Protein AF-A0A534ANS0-F1 (afdb_monomer_lite)

Sequence (157 aa):
TSTDIMGVEIGGAVKNALAVGAGLSDGLGFGANTRVALITRGLKEMTRLGVALGAQRDTFMGLAGLGDLVLTCTDDQSRNRRFGLLLAAGRTAQAALAEIGQAVEGYAAAGAIHEVAARAGVEMPLCEMAYRVLYQHLPAKEAVRSLMSRPIKAEAE

pLDDT: mean 91.54, std 12.15, range [32.84, 98.38]

Structure (mmCIF, N/CA/C/O backbone):
data_AF-A0A534ANS0-F1
#
_entry.id   AF-A0A534ANS0-F1
#
loop_
_atom_site.group_PDB
_atom_site.id
_atom_site.type_symbol
_atom_site.label_atom_id
_atom_site.label_alt_id
_atom_site.label_comp_id
_atom_site.label_asym_id
_atom_site.label_entity_id
_atom_site.label_seq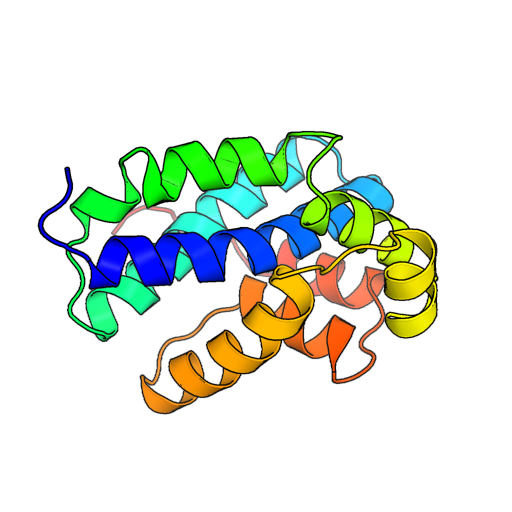_id
_atom_site.pdbx_PDB_ins_code
_atom_site.Cartn_x
_atom_site.Cartn_y
_atom_site.Cartn_z
_atom_site.occupancy
_atom_site.B_iso_or_equiv
_atom_site.auth_seq_id
_atom_site.auth_comp_id
_atom_site.auth_asym_id
_atom_site.auth_atom_id
_atom_site.pdbx_PDB_model_num
ATOM 1 N N . THR A 1 1 ? 3.978 6.525 23.243 1.00 54.25 1 THR A N 1
ATOM 2 C CA . THR A 1 1 ? 3.652 5.083 23.193 1.00 54.25 1 THR A CA 1
ATOM 3 C C . THR A 1 1 ? 2.152 4.962 23.023 1.00 54.25 1 THR A C 1
ATOM 5 O O . THR A 1 1 ? 1.437 5.533 23.833 1.00 54.25 1 THR A O 1
ATOM 8 N N . SER A 1 2 ? 1.681 4.352 21.929 1.00 70.06 2 SER A N 1
ATOM 9 C CA . SER A 1 2 ? 0.241 4.157 21.679 1.00 70.06 2 SER A CA 1
ATOM 10 C C . SER A 1 2 ? -0.270 2.975 22.504 1.00 70.06 2 SER A C 1
ATOM 12 O O . SER A 1 2 ? 0.422 1.963 22.590 1.00 70.06 2 SER A O 1
ATOM 14 N N . THR A 1 3 ? -1.452 3.095 23.107 1.00 88.75 3 THR A N 1
ATOM 15 C CA . THR A 1 3 ? -2.155 1.976 23.764 1.00 88.75 3 THR A CA 1
ATOM 16 C C . THR A 1 3 ? -2.953 1.133 22.767 1.00 88.75 3 THR A C 1
ATOM 18 O O . THR A 1 3 ? -3.293 -0.010 23.058 1.00 88.75 3 THR A O 1
ATOM 21 N N . ASP A 1 4 ? -3.212 1.674 21.576 1.00 94.75 4 ASP A N 1
ATOM 22 C CA . ASP A 1 4 ? -3.875 0.993 20.470 1.00 94.75 4 ASP A CA 1
ATOM 23 C C . ASP A 1 4 ? -2.850 0.234 19.615 1.00 94.75 4 ASP A C 1
ATOM 25 O O . ASP A 1 4 ? -2.395 0.706 18.570 1.00 94.75 4 ASP A O 1
ATOM 29 N N . ILE A 1 5 ? -2.444 -0.940 20.105 1.00 95.62 5 ILE A N 1
ATOM 30 C CA . ILE A 1 5 ? -1.496 -1.827 19.410 1.00 95.62 5 ILE A CA 1
ATOM 31 C C . ILE A 1 5 ? -2.075 -2.301 18.075 1.00 95.62 5 ILE A C 1
ATOM 33 O O . ILE A 1 5 ? -1.367 -2.325 17.071 1.00 95.62 5 ILE A O 1
ATOM 37 N N . MET A 1 6 ? -3.376 -2.591 18.043 1.00 95.50 6 MET A N 1
ATOM 38 C CA . MET A 1 6 ? -4.057 -3.062 16.843 1.00 95.50 6 MET A CA 1
ATOM 39 C C . MET A 1 6 ? -4.011 -2.020 15.720 1.00 95.50 6 MET A C 1
ATOM 41 O O . MET A 1 6 ? -3.663 -2.350 14.586 1.00 95.50 6 MET A O 1
ATOM 45 N N . GLY A 1 7 ? -4.303 -0.751 16.023 1.00 97.06 7 GLY A N 1
ATOM 46 C CA . GLY A 1 7 ? -4.201 0.329 15.043 1.00 97.06 7 GLY A CA 1
ATOM 47 C C . GLY A 1 7 ? -2.784 0.510 14.503 1.00 97.06 7 GLY A C 1
ATOM 48 O O . GLY A 1 7 ? -2.606 0.729 13.305 1.00 97.06 7 GLY A O 1
ATOM 49 N N . VAL A 1 8 ? -1.769 0.349 15.358 1.00 96.88 8 VAL A N 1
ATOM 50 C CA . VAL A 1 8 ? -0.358 0.427 14.951 1.00 96.88 8 VAL A CA 1
ATOM 51 C C . VAL A 1 8 ? 0.020 -0.721 14.008 1.00 96.88 8 VAL A C 1
ATOM 53 O O . VAL A 1 8 ? 0.641 -0.474 12.974 1.00 96.88 8 VAL A O 1
ATOM 56 N N . GLU A 1 9 ? -0.374 -1.959 14.313 1.00 96.00 9 GLU A N 1
ATOM 57 C CA . GLU A 1 9 ? -0.081 -3.128 13.469 1.00 96.00 9 GLU A CA 1
ATOM 58 C C . GLU A 1 9 ? -0.777 -3.043 12.106 1.00 96.00 9 GLU A C 1
ATOM 60 O O . GLU A 1 9 ? -0.151 -3.261 11.064 1.00 96.00 9 GLU A O 1
ATOM 65 N N . ILE A 1 10 ? -2.056 -2.655 12.096 1.00 97.06 10 ILE A N 1
ATOM 66 C CA . ILE A 1 10 ? -2.828 -2.473 10.861 1.00 97.06 10 ILE A CA 1
ATOM 67 C C . ILE A 1 10 ? -2.229 -1.343 10.023 1.00 97.06 10 ILE A C 1
ATOM 69 O O . ILE A 1 10 ? -2.032 -1.515 8.819 1.00 97.06 10 ILE A O 1
ATOM 73 N N . GLY A 1 11 ? -1.895 -0.208 10.647 1.00 97.19 11 GLY A N 1
ATOM 74 C CA . GLY A 1 11 ? -1.247 0.915 9.971 1.00 97.19 11 GLY A CA 1
ATOM 75 C C . GLY A 1 11 ? 0.066 0.501 9.307 1.00 97.19 11 GLY A C 1
ATOM 76 O O . GLY A 1 11 ? 0.257 0.732 8.109 1.00 97.19 11 GLY A O 1
ATOM 77 N N . GLY A 1 12 ? 0.919 -0.211 10.049 1.00 96.44 12 GLY A N 1
ATOM 78 C CA . GLY A 1 12 ? 2.204 -0.719 9.569 1.00 96.44 12 GLY A CA 1
ATOM 79 C C . GLY A 1 12 ? 2.091 -1.727 8.419 1.00 96.44 12 GLY A C 1
ATOM 80 O O . GLY A 1 12 ? 2.891 -1.682 7.482 1.00 96.44 12 GLY A O 1
ATOM 81 N N . ALA A 1 13 ? 1.090 -2.609 8.440 1.00 96.56 13 ALA A N 1
ATOM 82 C CA . ALA A 1 13 ? 0.863 -3.566 7.359 1.00 96.56 13 ALA A CA 1
ATOM 83 C C . ALA A 1 13 ? 0.292 -2.886 6.104 1.00 96.56 13 ALA A C 1
ATOM 85 O O . ALA A 1 13 ? 0.831 -3.033 5.001 1.00 96.56 13 ALA A O 1
ATOM 86 N N . VAL A 1 14 ? -0.779 -2.102 6.267 1.00 98.00 14 VAL A N 1
ATOM 87 C CA . VAL A 1 14 ? -1.514 -1.494 5.150 1.00 98.00 14 VAL A CA 1
ATOM 88 C C . VAL A 1 14 ? -0.668 -0.462 4.413 1.00 98.00 14 VAL A C 1
ATOM 90 O O . VAL A 1 14 ? -0.686 -0.442 3.178 1.00 98.00 14 VAL A O 1
ATOM 93 N N . LYS A 1 15 ? 0.147 0.338 5.119 1.00 97.81 15 LYS A N 1
ATOM 94 C CA . LYS A 1 15 ? 1.012 1.333 4.464 1.00 97.81 15 LYS A CA 1
ATOM 95 C C . LYS A 1 15 ? 1.957 0.706 3.438 1.00 97.81 15 LYS A C 1
ATOM 97 O O . LYS A 1 15 ? 2.224 1.310 2.403 1.00 97.81 15 LYS A O 1
ATOM 102 N N . ASN A 1 16 ? 2.445 -0.509 3.701 1.00 97.94 16 ASN A N 1
ATOM 103 C CA . ASN A 1 16 ? 3.445 -1.151 2.858 1.00 97.94 16 ASN A CA 1
ATOM 104 C C . ASN A 1 16 ? 2.815 -1.613 1.543 1.00 97.94 16 ASN A C 1
ATOM 106 O O . ASN A 1 16 ? 3.407 -1.409 0.486 1.00 97.94 16 ASN A O 1
ATOM 110 N N . ALA A 1 17 ? 1.594 -2.154 1.585 1.00 97.62 17 ALA A N 1
ATOM 111 C CA . ALA A 1 17 ? 0.835 -2.480 0.379 1.00 97.62 17 ALA A CA 1
ATOM 112 C C . ALA A 1 17 ? 0.479 -1.217 -0.430 1.00 97.62 17 ALA A C 1
ATOM 114 O O . ALA A 1 17 ? 0.628 -1.194 -1.653 1.00 97.62 17 ALA A O 1
ATOM 115 N N . LEU A 1 18 ? 0.080 -0.133 0.246 1.00 97.38 18 LEU A N 1
ATOM 116 C CA . LEU A 1 18 ? -0.199 1.151 -0.407 1.00 97.38 18 LEU A CA 1
ATOM 117 C C . LEU A 1 18 ? 1.050 1.756 -1.061 1.00 97.38 18 LEU A C 1
ATOM 119 O O . LEU A 1 18 ? 0.960 2.288 -2.167 1.00 97.38 18 LEU A O 1
ATOM 123 N N . ALA A 1 19 ? 2.222 1.615 -0.440 1.00 97.62 19 ALA A N 1
ATOM 124 C CA . ALA A 1 19 ? 3.486 2.080 -1.000 1.00 97.62 19 ALA A CA 1
ATOM 125 C C . ALA A 1 19 ? 3.879 1.337 -2.288 1.00 97.62 19 ALA A C 1
ATOM 127 O O . ALA A 1 19 ? 4.424 1.961 -3.199 1.00 97.62 19 ALA A O 1
ATOM 128 N N . VAL A 1 20 ? 3.538 0.048 -2.422 1.00 97.12 20 VAL A N 1
ATOM 129 C CA . VAL A 1 20 ? 3.660 -0.665 -3.709 1.00 97.12 20 VAL A CA 1
ATOM 130 C C . VAL A 1 20 ? 2.773 -0.003 -4.766 1.00 97.12 20 VAL A C 1
ATOM 132 O O . VAL A 1 20 ? 3.233 0.271 -5.873 1.00 97.12 20 VAL A O 1
ATOM 135 N N . GLY A 1 21 ? 1.527 0.334 -4.417 1.00 95.06 21 GLY A N 1
ATOM 136 C CA . GLY A 1 21 ? 0.617 1.086 -5.286 1.00 95.06 21 GLY A CA 1
ATOM 137 C C . GLY A 1 21 ? 1.156 2.461 -5.697 1.00 95.06 21 GLY A C 1
ATOM 138 O O . GLY A 1 21 ? 1.059 2.836 -6.866 1.00 95.06 21 GLY A O 1
ATOM 139 N N . ALA A 1 22 ? 1.772 3.193 -4.765 1.00 95.31 22 ALA A N 1
ATOM 140 C CA . ALA A 1 22 ? 2.428 4.468 -5.050 1.00 95.31 22 ALA A CA 1
ATOM 141 C C . ALA A 1 22 ? 3.584 4.296 -6.048 1.00 95.31 22 ALA A C 1
ATOM 143 O O . ALA A 1 22 ? 3.657 5.035 -7.028 1.00 95.31 22 ALA A O 1
ATOM 144 N N . GLY A 1 23 ? 4.431 3.280 -5.856 1.00 95.88 23 GLY A N 1
ATOM 145 C CA . GLY A 1 23 ? 5.505 2.946 -6.793 1.00 95.88 23 GLY A CA 1
ATOM 146 C C . GLY A 1 23 ? 4.997 2.560 -8.181 1.00 95.88 23 GLY A C 1
ATOM 147 O O . GLY A 1 23 ? 5.540 3.020 -9.181 1.00 95.88 23 GLY A O 1
ATOM 148 N N . LEU A 1 24 ? 3.915 1.779 -8.256 1.00 95.12 24 LEU A N 1
ATOM 149 C CA . LEU A 1 24 ? 3.264 1.433 -9.523 1.00 95.12 24 LEU A CA 1
ATOM 150 C C . LEU A 1 24 ? 2.781 2.689 -10.263 1.00 95.12 24 LEU A C 1
ATOM 152 O O . LEU A 1 24 ? 3.040 2.860 -11.451 1.00 95.12 24 LEU A O 1
ATOM 156 N N . SER A 1 25 ? 2.090 3.581 -9.549 1.00 93.62 25 SER A N 1
ATOM 157 C CA . SER A 1 25 ? 1.586 4.845 -10.093 1.00 93.62 25 SER A CA 1
ATOM 158 C C . SER A 1 25 ? 2.719 5.750 -10.588 1.00 93.62 25 SER A C 1
ATOM 160 O O . SER A 1 25 ? 2.647 6.289 -11.694 1.00 93.62 25 SER A O 1
ATOM 162 N N . ASP A 1 26 ? 3.773 5.907 -9.787 1.00 94.06 26 ASP A N 1
ATOM 163 C CA . ASP A 1 26 ? 4.932 6.730 -10.133 1.00 94.06 26 ASP A CA 1
ATOM 164 C C . ASP A 1 26 ? 5.672 6.167 -11.356 1.00 94.06 26 ASP A C 1
ATOM 166 O O . ASP A 1 26 ? 5.970 6.912 -12.288 1.00 94.06 26 ASP A O 1
ATOM 170 N N . GLY A 1 27 ? 5.906 4.851 -11.400 1.00 94.12 27 GLY A N 1
ATOM 171 C CA . GLY A 1 27 ? 6.624 4.196 -12.498 1.00 94.12 27 GLY A CA 1
ATOM 172 C C . GLY A 1 27 ? 5.870 4.217 -13.829 1.00 94.12 27 GLY A C 1
ATOM 173 O O . GLY A 1 27 ? 6.483 4.123 -14.888 1.00 94.12 27 GLY A O 1
ATOM 174 N N . LEU A 1 28 ? 4.546 4.397 -13.791 1.00 92.31 28 LEU A N 1
ATOM 175 C CA . LEU A 1 28 ? 3.703 4.593 -14.974 1.00 92.31 28 LEU A CA 1
ATOM 176 C C . LEU A 1 28 ? 3.576 6.068 -15.401 1.00 92.31 28 LEU A C 1
ATOM 178 O O . LEU A 1 28 ? 2.894 6.355 -16.385 1.00 92.31 28 LEU A O 1
ATOM 182 N N . GLY A 1 29 ? 4.216 7.001 -14.688 1.00 91.56 29 GLY A N 1
ATOM 183 C CA . GLY A 1 29 ? 4.285 8.415 -15.066 1.00 91.56 29 GLY A CA 1
ATOM 184 C C . GLY A 1 29 ? 3.109 9.282 -14.605 1.00 91.56 29 GLY A C 1
ATOM 185 O O . GLY A 1 29 ? 2.948 10.394 -15.102 1.00 91.56 29 GLY A O 1
ATOM 186 N N . PHE A 1 30 ? 2.288 8.827 -13.653 1.00 87.00 30 PHE A N 1
ATOM 187 C CA . PHE A 1 30 ? 1.121 9.590 -13.179 1.00 87.00 30 PHE A CA 1
ATOM 188 C C . PHE A 1 30 ? 1.456 10.763 -12.234 1.00 87.00 30 PHE A C 1
ATOM 190 O O . PHE A 1 30 ? 0.594 11.605 -11.963 1.00 87.00 30 PHE A O 1
ATOM 197 N N . GLY A 1 31 ? 2.691 10.835 -11.733 1.00 87.81 31 GLY A N 1
ATOM 198 C CA . GLY A 1 31 ? 3.219 11.980 -10.990 1.00 87.81 31 GLY A CA 1
ATOM 199 C C . GLY A 1 31 ? 2.632 12.204 -9.587 1.00 87.81 31 GLY A C 1
ATOM 200 O O . GLY A 1 31 ? 1.842 11.422 -9.054 1.00 87.81 31 GLY A O 1
ATOM 201 N N . ALA A 1 32 ? 3.045 13.318 -8.973 1.00 90.81 32 ALA A N 1
ATOM 202 C CA . ALA A 1 32 ? 2.825 13.596 -7.552 1.00 90.81 32 ALA A CA 1
ATOM 203 C C . ALA A 1 32 ? 1.347 13.747 -7.152 1.00 90.81 32 ALA A C 1
ATOM 205 O O . ALA A 1 32 ? 0.958 13.252 -6.098 1.00 90.81 32 ALA A O 1
ATOM 206 N N . ASN A 1 33 ? 0.509 14.370 -7.987 1.00 90.56 33 ASN A N 1
ATOM 207 C CA . ASN A 1 33 ? -0.915 14.562 -7.675 1.00 90.56 33 ASN A CA 1
ATOM 208 C C . ASN A 1 33 ? -1.644 13.224 -7.525 1.00 90.56 33 ASN A C 1
ATOM 210 O O . ASN A 1 33 ? -2.426 13.028 -6.596 1.00 90.56 33 ASN A O 1
ATOM 214 N N . THR A 1 34 ? -1.337 12.278 -8.411 1.00 89.44 34 THR A N 1
ATOM 215 C CA . THR A 1 34 ? -1.912 10.934 -8.374 1.00 89.44 34 THR A CA 1
ATOM 216 C C . THR A 1 34 ? -1.447 10.168 -7.142 1.00 89.44 34 THR A C 1
ATOM 218 O O . THR A 1 34 ? -2.248 9.506 -6.483 1.00 89.44 34 THR A O 1
ATOM 221 N N . ARG A 1 35 ? -0.169 10.312 -6.775 1.00 92.69 35 ARG A N 1
ATOM 222 C CA . ARG A 1 35 ? 0.377 9.737 -5.544 1.00 92.69 35 ARG A CA 1
ATOM 223 C C . ARG A 1 35 ? -0.307 10.295 -4.295 1.00 92.69 35 ARG A C 1
ATOM 225 O O . ARG A 1 35 ? -0.676 9.520 -3.421 1.00 92.69 35 ARG A O 1
ATOM 232 N N . VAL A 1 36 ? -0.535 11.607 -4.222 1.00 93.00 36 VAL A N 1
ATOM 233 C CA . VAL A 1 36 ? -1.275 12.226 -3.108 1.00 93.00 36 VAL A CA 1
ATOM 234 C C . VAL A 1 36 ? -2.707 11.693 -3.046 1.00 93.00 36 VAL A C 1
ATOM 236 O O . VAL A 1 36 ? -3.155 11.283 -1.979 1.00 93.00 36 VAL A O 1
ATOM 239 N N . ALA A 1 37 ? -3.404 11.599 -4.182 1.00 91.50 37 ALA A N 1
ATOM 240 C CA . ALA A 1 37 ? -4.746 11.020 -4.230 1.00 91.50 37 ALA A CA 1
ATOM 241 C C . ALA A 1 37 ? -4.770 9.554 -3.752 1.00 91.50 37 ALA A C 1
ATOM 243 O O . ALA A 1 37 ? -5.696 9.147 -3.045 1.00 91.50 37 ALA A O 1
ATOM 244 N N . LEU A 1 38 ? -3.745 8.767 -4.101 1.00 93.12 38 LEU A N 1
ATOM 245 C CA . LEU A 1 38 ? -3.572 7.397 -3.618 1.00 93.12 38 LEU A CA 1
ATOM 246 C C . LEU A 1 38 ? -3.369 7.359 -2.103 1.00 93.12 38 LEU A C 1
ATOM 248 O O . LEU A 1 38 ? -4.025 6.561 -1.441 1.00 93.12 38 LEU A O 1
ATOM 252 N N . ILE A 1 39 ? -2.520 8.228 -1.549 1.00 95.00 39 ILE A N 1
ATOM 253 C CA . ILE A 1 39 ? -2.268 8.310 -0.102 1.00 95.00 39 ILE A CA 1
ATOM 254 C C . ILE A 1 39 ? -3.560 8.648 0.650 1.00 95.00 39 ILE A C 1
ATOM 256 O O . ILE A 1 39 ? -3.921 7.937 1.586 1.00 95.00 39 ILE A O 1
ATOM 260 N N . THR A 1 40 ? -4.303 9.670 0.219 1.00 94.31 40 THR A N 1
ATOM 261 C CA . THR A 1 40 ? -5.549 10.090 0.884 1.00 94.31 40 THR A CA 1
ATOM 262 C C . THR A 1 40 ? -6.610 8.987 0.854 1.00 94.31 40 THR A C 1
ATOM 264 O O . THR A 1 40 ? -7.240 8.684 1.869 1.00 94.31 40 THR A O 1
ATOM 267 N N . ARG A 1 41 ? -6.792 8.329 -0.299 1.00 94.06 41 ARG A N 1
ATOM 268 C CA . ARG A 1 41 ? -7.721 7.193 -0.436 1.00 94.06 41 ARG A CA 1
ATOM 269 C C . ARG A 1 41 ? -7.252 5.972 0.357 1.00 94.06 41 ARG A C 1
ATOM 271 O O . ARG A 1 41 ? -8.070 5.296 0.975 1.00 94.06 41 ARG A O 1
ATOM 278 N N . GLY A 1 42 ? -5.948 5.722 0.372 1.00 96.19 42 GLY A N 1
ATOM 279 C CA . GLY A 1 42 ? -5.320 4.634 1.111 1.00 96.19 42 GLY A CA 1
ATOM 280 C C . GLY A 1 42 ? -5.470 4.794 2.620 1.00 96.19 42 GLY A C 1
ATOM 281 O O . GLY A 1 42 ? -5.773 3.825 3.308 1.00 96.19 42 GLY A O 1
ATOM 282 N N . LEU A 1 43 ? -5.369 6.021 3.138 1.00 97.69 43 LEU A N 1
ATOM 283 C CA . LEU A 1 43 ? -5.628 6.307 4.548 1.00 97.69 43 LEU A CA 1
ATOM 284 C C . LEU A 1 43 ? -7.082 6.002 4.936 1.00 97.69 43 LEU A C 1
ATOM 286 O O . LEU A 1 43 ? -7.329 5.453 6.010 1.00 97.69 43 LEU A O 1
ATOM 290 N N . LYS A 1 44 ? -8.047 6.311 4.059 1.00 96.88 44 LYS A N 1
ATOM 291 C CA . LYS A 1 44 ? -9.463 5.964 4.275 1.00 96.88 44 LYS A CA 1
ATOM 292 C C . LYS A 1 44 ? -9.674 4.449 4.313 1.00 96.88 44 LYS A C 1
ATOM 294 O O . LYS A 1 44 ? -10.401 3.962 5.173 1.00 96.88 44 LYS A O 1
ATOM 299 N N . GLU A 1 45 ? -9.021 3.708 3.420 1.00 97.25 45 GLU A N 1
ATOM 300 C CA . GLU A 1 45 ? -9.023 2.239 3.423 1.00 97.25 45 GLU A CA 1
ATOM 301 C C . GLU A 1 45 ? -8.424 1.673 4.717 1.00 97.25 45 GLU A C 1
ATOM 303 O O . GLU A 1 45 ? -9.087 0.919 5.427 1.00 97.25 45 GLU A O 1
ATOM 308 N N . MET A 1 46 ? -7.216 2.111 5.073 1.00 98.12 46 MET A N 1
ATOM 309 C CA . MET A 1 46 ? -6.523 1.732 6.307 1.00 98.12 46 MET A CA 1
ATOM 310 C C . MET A 1 46 ? -7.391 1.973 7.546 1.00 98.12 46 MET A C 1
ATOM 312 O O . MET A 1 46 ? -7.565 1.073 8.364 1.00 98.12 46 MET A O 1
ATOM 316 N N . THR A 1 47 ? -7.983 3.164 7.648 1.00 97.88 47 THR A N 1
ATOM 317 C CA . THR A 1 47 ? -8.847 3.542 8.772 1.00 97.88 47 THR A CA 1
ATOM 318 C C . THR A 1 47 ? -10.107 2.680 8.821 1.00 97.88 47 THR A C 1
ATOM 320 O O . THR A 1 47 ? -10.505 2.238 9.896 1.00 97.88 47 THR A O 1
ATOM 323 N N . ARG A 1 48 ? -10.742 2.414 7.670 1.00 97.88 48 ARG A N 1
ATOM 324 C CA . ARG A 1 48 ? -11.955 1.588 7.595 1.00 97.88 48 ARG A CA 1
ATOM 325 C C . ARG A 1 48 ? -11.684 0.153 8.042 1.00 97.88 48 ARG A C 1
ATOM 327 O O . ARG A 1 48 ? -12.458 -0.374 8.836 1.00 97.88 48 ARG A O 1
ATOM 334 N N . LEU A 1 49 ? -10.591 -0.454 7.573 1.00 98.38 49 LEU A N 1
ATOM 335 C CA . LEU A 1 49 ? -10.187 -1.791 8.012 1.00 98.38 49 LEU A CA 1
ATOM 336 C C . LEU A 1 49 ? -9.848 -1.803 9.505 1.00 98.38 49 LEU A C 1
ATOM 338 O O . LEU A 1 49 ? -10.327 -2.662 10.235 1.00 98.38 49 LEU A O 1
ATOM 342 N N . GLY A 1 50 ? -9.080 -0.811 9.958 1.00 97.94 50 GLY A N 1
ATOM 343 C CA . GLY A 1 50 ? -8.733 -0.611 11.359 1.00 97.94 50 GLY A CA 1
ATOM 344 C C . GLY A 1 50 ? -9.936 -0.610 12.288 1.00 97.94 50 GLY A C 1
ATOM 345 O O . GLY A 1 50 ? -10.027 -1.424 13.203 1.00 97.94 50 GLY A O 1
ATOM 346 N N . VAL A 1 51 ? -10.884 0.285 12.019 1.00 98.00 51 VAL A N 1
ATOM 347 C CA . VAL A 1 51 ? -12.100 0.436 12.825 1.00 98.00 51 VAL A CA 1
ATOM 348 C C . VAL A 1 51 ? -12.949 -0.836 12.797 1.00 98.00 51 VAL A C 1
ATOM 350 O O . VAL A 1 51 ? -13.460 -1.236 13.839 1.00 98.00 51 VAL A O 1
ATOM 353 N N . ALA A 1 52 ? -13.067 -1.504 11.645 1.00 98.00 52 ALA A N 1
ATOM 354 C CA . ALA A 1 52 ? -13.813 -2.759 11.541 1.00 98.00 52 ALA A CA 1
ATOM 355 C C . ALA A 1 52 ? -13.208 -3.895 12.385 1.00 98.00 52 ALA A C 1
ATOM 357 O O . ALA A 1 52 ? -13.934 -4.787 12.815 1.00 98.00 52 ALA A O 1
ATOM 358 N N . LEU A 1 53 ? -11.897 -3.857 12.639 1.00 97.31 53 LEU A N 1
ATOM 359 C CA . LEU A 1 53 ? -11.193 -4.836 13.470 1.00 97.31 53 LEU A CA 1
ATOM 360 C C . LEU A 1 53 ? -11.133 -4.444 14.956 1.00 97.31 53 LEU A C 1
ATOM 362 O O . LEU A 1 53 ? -10.779 -5.284 15.778 1.00 97.31 53 LEU A O 1
ATOM 366 N N . GLY A 1 54 ? -11.533 -3.217 15.311 1.00 97.06 54 GLY A N 1
ATOM 367 C CA . GLY A 1 54 ? -11.574 -2.721 16.692 1.00 97.06 54 GLY A CA 1
ATOM 368 C C . GLY A 1 54 ? -10.478 -1.713 17.060 1.00 97.06 54 GLY A C 1
ATOM 369 O O . GLY A 1 54 ? -10.360 -1.360 18.233 1.00 97.06 54 GLY A O 1
ATOM 370 N N . ALA A 1 55 ? -9.692 -1.231 16.093 1.00 97.56 55 ALA A N 1
ATOM 371 C CA . ALA A 1 55 ? -8.687 -0.193 16.321 1.00 97.56 55 ALA A CA 1
ATOM 372 C C . ALA A 1 55 ? -9.306 1.205 16.499 1.00 97.56 55 ALA A C 1
ATOM 374 O O . ALA A 1 55 ? -10.427 1.488 16.061 1.00 97.56 55 ALA A O 1
ATOM 375 N N . GLN A 1 56 ? -8.541 2.120 17.093 1.00 97.19 56 GLN A N 1
ATOM 376 C CA . GLN A 1 56 ? -8.953 3.504 17.304 1.00 97.19 56 GLN A CA 1
ATOM 377 C C . GLN A 1 56 ? -8.680 4.339 16.053 1.00 97.19 56 GLN A C 1
ATOM 379 O O . GLN A 1 56 ? -7.573 4.362 15.516 1.00 97.19 56 GLN A O 1
ATOM 384 N N . ARG A 1 57 ? -9.694 5.086 15.603 1.00 95.88 57 ARG A N 1
ATOM 385 C CA . ARG A 1 57 ? -9.593 5.952 14.417 1.00 95.88 57 ARG A CA 1
ATOM 386 C C . ARG A 1 57 ? -8.420 6.938 14.510 1.00 95.88 57 ARG A C 1
ATOM 388 O O . ARG A 1 57 ? -7.711 7.128 13.525 1.00 95.88 57 ARG A O 1
ATOM 395 N N . ASP A 1 58 ? -8.209 7.530 15.683 1.00 95.50 58 ASP A N 1
ATOM 396 C CA . ASP A 1 58 ? -7.202 8.577 15.896 1.00 95.50 58 ASP A CA 1
ATOM 397 C C . ASP A 1 58 ? -5.764 8.069 15.728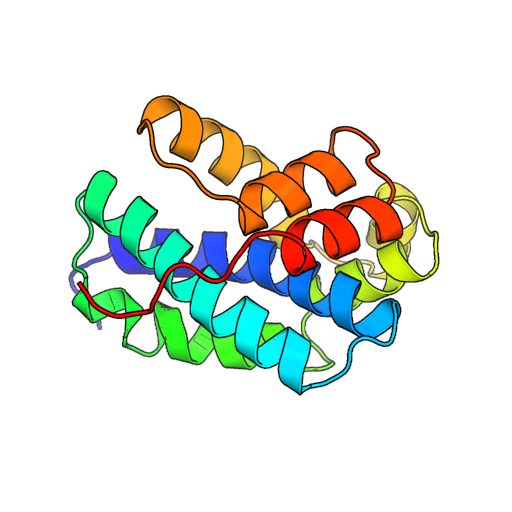 1.00 95.50 58 ASP A C 1
ATOM 399 O O . ASP A 1 58 ? -4.888 8.827 15.305 1.00 95.50 58 ASP A O 1
ATOM 403 N N . THR A 1 59 ? -5.519 6.771 15.944 1.00 95.94 59 THR A N 1
ATOM 404 C CA . THR A 1 59 ? -4.215 6.137 15.698 1.00 95.94 59 THR A CA 1
ATOM 405 C C . THR A 1 59 ? -3.763 6.322 14.251 1.00 95.94 59 THR A C 1
ATOM 407 O O . THR A 1 59 ? -2.583 6.579 13.997 1.00 95.94 59 THR A O 1
ATOM 410 N N . PHE A 1 60 ? -4.699 6.273 13.297 1.00 97.00 60 PHE A N 1
ATOM 411 C CA . PHE A 1 60 ? -4.389 6.415 11.875 1.00 97.00 60 PHE A CA 1
ATOM 412 C C . PHE A 1 60 ? -4.067 7.855 11.467 1.00 97.00 60 PHE A C 1
ATOM 414 O O . PHE A 1 60 ? -3.399 8.060 10.459 1.00 97.00 60 PHE A O 1
ATOM 421 N N . MET A 1 61 ? -4.481 8.855 12.248 1.00 95.38 61 MET A N 1
ATOM 422 C CA . MET A 1 61 ? -4.103 10.255 12.011 1.00 95.38 61 MET A CA 1
ATOM 423 C C . MET A 1 61 ? -2.728 10.597 12.600 1.00 95.38 61 MET A C 1
ATOM 425 O O . MET A 1 61 ? -2.142 11.623 12.258 1.00 95.38 61 MET A O 1
ATOM 429 N N . GLY A 1 62 ? -2.197 9.735 13.470 1.00 93.62 62 GLY A N 1
ATOM 430 C CA . GLY A 1 62 ? -0.876 9.880 14.064 1.00 93.62 62 GLY A CA 1
ATOM 431 C C . GLY A 1 62 ? 0.269 9.379 13.177 1.00 93.62 62 GLY A C 1
ATOM 432 O O . GLY A 1 62 ? 0.109 9.034 12.003 1.00 93.62 62 GLY A O 1
ATOM 433 N N . LEU A 1 63 ? 1.459 9.297 13.781 1.00 91.06 63 LEU A N 1
ATOM 434 C CA . LEU A 1 63 ? 2.676 8.848 13.099 1.00 91.06 63 LEU A CA 1
ATOM 435 C C . LEU A 1 63 ? 2.548 7.416 12.556 1.00 91.06 63 LEU A C 1
ATOM 437 O O . LEU A 1 63 ? 3.018 7.163 11.458 1.00 91.06 63 LEU A O 1
ATOM 441 N N . ALA A 1 64 ? 1.887 6.509 13.282 1.00 87.06 64 ALA A N 1
ATOM 442 C CA . ALA A 1 64 ? 1.749 5.102 12.889 1.00 87.06 64 ALA A CA 1
ATOM 443 C C . ALA A 1 64 ? 0.828 4.869 11.672 1.00 87.06 64 ALA A C 1
ATOM 445 O O . ALA A 1 64 ? 0.889 3.805 11.060 1.00 87.06 64 ALA A O 1
ATOM 446 N N . GLY A 1 65 ? -0.019 5.845 11.327 1.00 93.75 65 GLY A N 1
ATOM 447 C CA . GLY A 1 65 ? -0.877 5.808 10.144 1.00 93.75 65 GLY A CA 1
ATOM 448 C C . GLY A 1 65 ? -0.401 6.792 9.085 1.00 93.75 65 GLY A C 1
ATOM 449 O O . GLY A 1 65 ? 0.463 6.464 8.277 1.00 93.75 65 GLY A O 1
ATOM 450 N N . LEU A 1 66 ? -0.961 8.004 9.083 1.00 96.38 66 LEU A N 1
ATOM 451 C CA . LEU A 1 66 ? -0.711 9.034 8.075 1.00 96.38 66 LEU A CA 1
ATOM 452 C C . LEU A 1 66 ? 0.776 9.382 7.940 1.00 96.38 66 LEU A C 1
ATOM 454 O O . LEU A 1 66 ? 1.272 9.457 6.817 1.00 96.38 66 LEU A O 1
ATOM 458 N N . GLY A 1 67 ? 1.486 9.584 9.054 1.00 96.44 67 GLY A N 1
ATOM 459 C CA . GLY A 1 67 ? 2.891 10.002 9.012 1.00 96.44 67 GLY A CA 1
ATOM 460 C C . GLY A 1 67 ? 3.778 8.984 8.294 1.00 96.44 67 GLY A C 1
ATOM 461 O O . GLY A 1 67 ? 4.473 9.313 7.331 1.00 96.44 67 GLY A O 1
ATOM 462 N N . ASP A 1 68 ? 3.705 7.729 8.723 1.00 96.38 68 ASP A N 1
ATOM 463 C CA . ASP A 1 68 ? 4.501 6.644 8.162 1.00 96.38 68 ASP A CA 1
ATOM 464 C C . ASP A 1 68 ? 4.014 6.219 6.764 1.00 96.38 68 ASP A C 1
ATOM 466 O O . ASP A 1 68 ? 4.818 5.876 5.894 1.00 96.38 68 ASP A O 1
ATOM 470 N N . LEU A 1 69 ? 2.708 6.320 6.490 1.00 97.62 69 LEU A N 1
ATOM 471 C CA . LEU A 1 69 ? 2.152 6.135 5.149 1.00 97.62 69 LEU A CA 1
ATOM 472 C C . LEU A 1 69 ? 2.744 7.132 4.152 1.00 97.62 69 LEU A C 1
ATOM 474 O O . LEU A 1 69 ? 3.204 6.715 3.088 1.00 97.62 69 LEU A O 1
ATOM 478 N N . VAL A 1 70 ? 2.744 8.427 4.489 1.00 97.44 70 VAL A N 1
ATOM 479 C CA . VAL A 1 70 ? 3.313 9.476 3.633 1.00 97.44 70 VAL A CA 1
ATOM 480 C C . VAL A 1 70 ? 4.790 9.198 3.398 1.00 97.44 70 VAL A C 1
ATOM 482 O O . VAL A 1 70 ? 5.181 9.060 2.242 1.00 97.44 70 VAL A O 1
ATOM 485 N N . LEU A 1 71 ? 5.575 9.019 4.468 1.00 97.44 71 LEU A N 1
ATOM 486 C CA . LEU A 1 71 ? 7.008 8.734 4.373 1.00 97.44 71 LEU A CA 1
ATOM 487 C C . LEU A 1 71 ? 7.276 7.538 3.452 1.00 97.44 71 LEU A C 1
ATOM 489 O O . LEU A 1 71 ? 8.021 7.652 2.483 1.00 97.44 71 LEU A O 1
ATOM 493 N N . THR A 1 72 ? 6.610 6.410 3.700 1.00 96.50 72 THR A N 1
ATOM 494 C CA . THR A 1 72 ? 6.832 5.166 2.950 1.00 96.50 72 THR A CA 1
ATOM 495 C C . THR A 1 72 ? 6.406 5.288 1.479 1.00 96.50 72 THR A C 1
ATOM 497 O O . THR A 1 72 ? 6.998 4.640 0.613 1.00 96.50 72 THR A O 1
ATOM 500 N N . CYS A 1 73 ? 5.398 6.111 1.171 1.00 96.44 73 CYS A N 1
ATOM 501 C CA . CYS A 1 73 ? 4.932 6.341 -0.197 1.00 96.44 73 CYS A CA 1
ATOM 502 C C . CYS A 1 73 ? 5.739 7.398 -0.958 1.00 96.44 73 CYS A C 1
ATOM 504 O O . CYS A 1 73 ? 5.644 7.430 -2.180 1.00 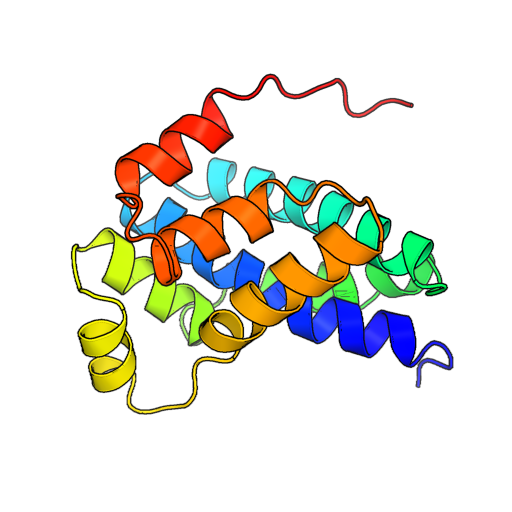96.44 73 CYS A O 1
ATOM 506 N N . THR A 1 74 ? 6.485 8.281 -0.292 1.00 95.00 74 THR A N 1
ATOM 507 C CA . THR A 1 74 ? 7.236 9.361 -0.963 1.00 95.00 74 THR A CA 1
ATOM 508 C C . THR A 1 74 ? 8.743 9.172 -0.947 1.00 95.00 74 THR A C 1
ATOM 510 O O . THR A 1 74 ? 9.431 9.811 -1.734 1.00 95.00 74 THR A O 1
ATOM 513 N N . ASP A 1 75 ? 9.256 8.324 -0.066 1.00 95.19 75 ASP A N 1
ATOM 514 C CA . ASP A 1 75 ? 10.683 8.084 0.079 1.00 95.19 75 ASP A CA 1
ATOM 515 C C . ASP A 1 75 ? 11.231 7.162 -1.029 1.00 95.19 75 ASP A C 1
ATOM 517 O O . ASP A 1 75 ? 10.614 6.155 -1.398 1.00 95.19 75 ASP A O 1
ATOM 521 N N . ASP A 1 76 ? 12.395 7.509 -1.583 1.00 90.44 76 ASP A N 1
ATOM 522 C CA . ASP A 1 76 ? 13.082 6.712 -2.611 1.00 90.44 76 ASP A CA 1
ATOM 523 C C . ASP A 1 76 ? 13.781 5.477 -2.024 1.00 90.44 76 ASP A C 1
ATOM 525 O O . ASP A 1 76 ? 14.002 4.505 -2.746 1.00 90.44 76 ASP A O 1
ATOM 529 N N . GLN A 1 77 ? 14.062 5.455 -0.716 1.00 93.06 77 GLN A N 1
ATOM 530 C CA . GLN A 1 77 ? 14.664 4.304 -0.035 1.00 93.06 77 GLN A CA 1
ATOM 531 C C . GLN A 1 77 ? 13.624 3.252 0.380 1.00 93.06 77 GLN A C 1
ATOM 533 O O . GLN A 1 77 ? 13.983 2.101 0.648 1.00 93.06 77 GLN A O 1
ATOM 538 N N . SER A 1 78 ? 12.334 3.599 0.365 1.00 97.06 78 SER A N 1
ATOM 539 C CA . SER A 1 78 ? 11.222 2.677 0.594 1.00 97.06 78 SER A CA 1
ATOM 540 C C . SER A 1 78 ? 11.278 1.490 -0.370 1.00 97.06 78 SER A C 1
ATOM 542 O O . SER A 1 78 ? 10.985 1.591 -1.564 1.00 97.06 78 SER A O 1
ATOM 544 N N . ARG A 1 79 ? 11.611 0.314 0.171 1.00 97.56 79 ARG A N 1
ATOM 545 C CA . ARG A 1 79 ? 11.673 -0.953 -0.579 1.00 97.56 79 ARG A CA 1
ATOM 546 C C . ARG A 1 79 ? 10.330 -1.299 -1.220 1.00 97.56 79 ARG A C 1
ATOM 548 O O 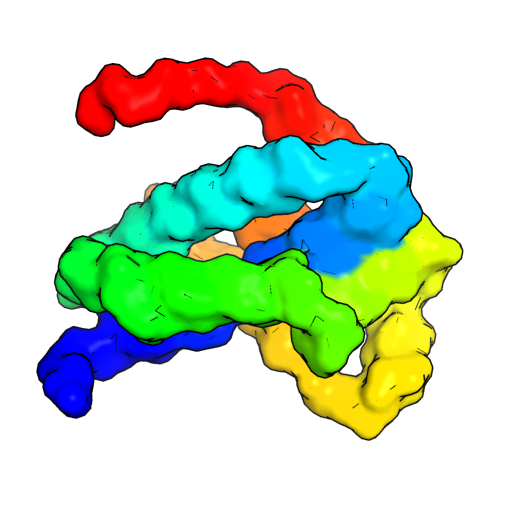. ARG A 1 79 ? 10.304 -1.803 -2.334 1.00 97.56 79 ARG A O 1
ATOM 555 N N . ASN A 1 80 ? 9.223 -0.965 -0.557 1.00 97.88 80 ASN A N 1
ATOM 556 C CA . ASN A 1 80 ? 7.872 -1.191 -1.072 1.00 97.88 80 ASN A CA 1
ATOM 557 C C . ASN A 1 80 ? 7.565 -0.297 -2.278 1.00 97.88 80 ASN A C 1
ATOM 559 O O . ASN A 1 80 ? 7.047 -0.775 -3.287 1.00 97.88 80 ASN A O 1
ATOM 563 N N . ARG A 1 81 ? 7.955 0.981 -2.225 1.00 97.12 81 ARG A N 1
ATOM 564 C CA . ARG A 1 81 ? 7.809 1.879 -3.375 1.00 97.12 81 ARG A CA 1
ATOM 565 C C . ARG A 1 81 ? 8.725 1.477 -4.530 1.00 97.12 81 ARG A C 1
ATOM 567 O O . ARG A 1 81 ? 8.259 1.373 -5.662 1.00 97.12 81 ARG A O 1
ATOM 574 N N . ARG A 1 82 ? 9.996 1.172 -4.253 1.00 97.81 82 ARG A N 1
ATOM 575 C CA . ARG A 1 82 ? 10.944 0.646 -5.254 1.00 97.81 82 ARG A CA 1
ATOM 576 C C . ARG A 1 82 ? 10.431 -0.630 -5.917 1.00 97.81 82 ARG A C 1
ATOM 578 O O . ARG A 1 82 ? 10.538 -0.770 -7.130 1.00 97.81 82 ARG A O 1
ATOM 585 N N . PHE A 1 83 ? 9.808 -1.519 -5.149 1.00 97.75 83 PHE A N 1
ATOM 586 C CA . PHE A 1 83 ? 9.156 -2.709 -5.685 1.00 97.75 83 PHE A CA 1
ATOM 587 C C . PHE A 1 83 ? 8.046 -2.357 -6.675 1.00 97.75 83 PHE A C 1
ATOM 589 O O . PHE A 1 83 ? 8.049 -2.859 -7.795 1.00 97.75 83 PHE A O 1
ATOM 596 N N . GLY A 1 84 ? 7.157 -1.427 -6.315 1.00 96.62 84 GLY A N 1
ATOM 597 C CA . GLY A 1 84 ? 6.132 -0.919 -7.228 1.00 96.62 84 GLY A CA 1
ATOM 598 C C . GLY A 1 84 ? 6.702 -0.326 -8.524 1.00 96.62 84 GLY A C 1
ATOM 599 O O . GLY A 1 84 ? 6.166 -0.586 -9.600 1.00 96.62 84 GLY A O 1
ATOM 600 N N . LEU A 1 85 ? 7.816 0.412 -8.446 1.00 96.88 85 LEU A N 1
ATOM 601 C CA . LEU A 1 85 ? 8.496 0.981 -9.619 1.00 96.88 85 LEU A CA 1
ATOM 602 C C . LEU A 1 85 ? 9.014 -0.109 -10.573 1.00 96.88 85 LEU A C 1
ATOM 604 O O . LEU A 1 85 ? 8.833 -0.006 -11.786 1.00 96.88 85 LEU A O 1
ATOM 608 N N . LEU A 1 86 ? 9.611 -1.178 -10.039 1.00 96.56 86 LEU A N 1
ATOM 609 C CA . LEU A 1 86 ? 10.100 -2.306 -10.842 1.00 96.56 86 LEU A CA 1
ATOM 610 C C . LEU A 1 86 ? 8.957 -3.053 -11.538 1.00 96.56 86 LEU A C 1
ATOM 612 O O . LEU A 1 86 ? 9.072 -3.413 -12.712 1.00 96.56 86 LEU A O 1
ATOM 616 N N . LEU A 1 87 ? 7.837 -3.245 -10.839 1.00 95.81 87 LEU A N 1
ATOM 617 C CA . LEU A 1 87 ? 6.633 -3.840 -11.420 1.00 95.81 87 LEU A CA 1
ATOM 618 C C . LEU A 1 87 ? 6.065 -2.970 -12.551 1.00 95.81 87 LEU A C 1
ATOM 620 O O . LEU A 1 87 ? 5.689 -3.490 -13.601 1.00 95.81 87 LEU A O 1
ATOM 624 N N . ALA A 1 88 ? 6.049 -1.645 -12.379 1.00 94.56 88 ALA A N 1
ATOM 625 C CA . ALA A 1 88 ? 5.639 -0.713 -13.431 1.00 94.56 88 ALA A CA 1
ATOM 626 C C . ALA A 1 88 ? 6.571 -0.750 -14.654 1.00 94.56 88 ALA A C 1
ATOM 628 O O . ALA A 1 88 ? 6.099 -0.599 -15.781 1.00 94.56 88 ALA A O 1
ATOM 629 N N . ALA A 1 89 ? 7.862 -1.028 -14.452 1.00 94.56 89 ALA A N 1
ATOM 630 C CA . ALA A 1 89 ? 8.835 -1.256 -15.521 1.00 94.56 89 ALA A CA 1
ATOM 631 C C . ALA A 1 89 ? 8.691 -2.630 -16.216 1.00 94.56 89 ALA A C 1
ATOM 633 O O . ALA A 1 89 ? 9.488 -2.966 -17.093 1.00 94.56 89 ALA A O 1
ATOM 634 N N . GLY A 1 90 ? 7.689 -3.435 -15.845 1.00 92.19 90 GLY A N 1
ATOM 635 C CA . GLY A 1 90 ? 7.387 -4.723 -16.474 1.00 92.19 90 GLY A CA 1
ATOM 636 C C . GLY A 1 90 ? 8.154 -5.911 -15.893 1.00 92.19 90 GLY A C 1
ATOM 637 O O . GLY A 1 90 ? 8.123 -6.997 -16.473 1.00 92.19 90 GLY A O 1
ATOM 638 N N . ARG A 1 91 ? 8.841 -5.745 -14.754 1.00 94.19 91 ARG A N 1
ATOM 639 C CA . ARG A 1 91 ? 9.436 -6.881 -14.038 1.00 94.19 91 ARG A CA 1
ATOM 640 C C . ARG A 1 91 ? 8.340 -7.758 -13.436 1.00 94.19 91 ARG A C 1
ATOM 642 O O . ARG A 1 91 ? 7.320 -7.264 -12.961 1.00 94.19 91 ARG A O 1
ATOM 649 N N . THR A 1 92 ? 8.578 -9.068 -13.401 1.00 92.06 92 THR A N 1
ATOM 650 C CA . THR A 1 92 ? 7.754 -9.978 -12.596 1.00 92.06 92 THR A CA 1
ATOM 651 C C . THR A 1 92 ? 7.993 -9.721 -11.108 1.00 92.06 92 THR A C 1
ATOM 653 O O . THR A 1 92 ? 9.057 -9.227 -10.724 1.00 92.06 92 THR A O 1
ATOM 656 N N . ALA A 1 93 ? 7.037 -10.097 -10.254 1.00 92.62 93 ALA A N 1
ATOM 657 C CA . ALA A 1 93 ? 7.185 -9.962 -8.805 1.00 92.62 93 ALA A CA 1
ATOM 658 C C . ALA A 1 93 ? 8.456 -10.658 -8.292 1.00 92.62 93 ALA A C 1
ATOM 660 O O . ALA A 1 93 ? 9.208 -10.082 -7.514 1.00 92.62 93 ALA A O 1
ATOM 661 N N . GLN A 1 94 ? 8.756 -11.856 -8.791 1.00 93.31 94 GLN A N 1
ATOM 662 C CA . GLN A 1 94 ? 9.933 -12.628 -8.396 1.00 93.31 94 GLN A CA 1
ATOM 663 C C . GLN A 1 94 ? 11.239 -11.940 -8.814 1.00 93.31 94 GLN A C 1
ATOM 665 O O . GLN A 1 94 ? 12.168 -11.861 -8.014 1.00 93.31 94 GLN A O 1
ATOM 670 N N . ALA A 1 95 ? 11.304 -11.403 -10.038 1.00 95.19 95 ALA A N 1
ATOM 671 C CA . ALA A 1 95 ? 12.480 -10.673 -10.506 1.00 95.19 95 ALA A CA 1
ATOM 672 C C . ALA A 1 95 ? 12.696 -9.382 -9.703 1.00 95.19 95 ALA A C 1
ATOM 674 O O . ALA A 1 95 ? 13.816 -9.091 -9.296 1.00 95.19 95 ALA A O 1
ATOM 675 N N . ALA A 1 96 ? 11.621 -8.643 -9.422 1.00 96.06 96 ALA A N 1
ATOM 676 C CA . ALA A 1 96 ? 11.691 -7.415 -8.641 1.00 96.06 96 ALA A CA 1
ATOM 677 C C . ALA A 1 96 ? 12.088 -7.668 -7.171 1.00 96.06 96 ALA A C 1
ATOM 679 O O . ALA A 1 96 ? 12.868 -6.901 -6.611 1.00 96.06 96 ALA A O 1
ATOM 680 N N . LEU A 1 97 ? 11.617 -8.762 -6.555 1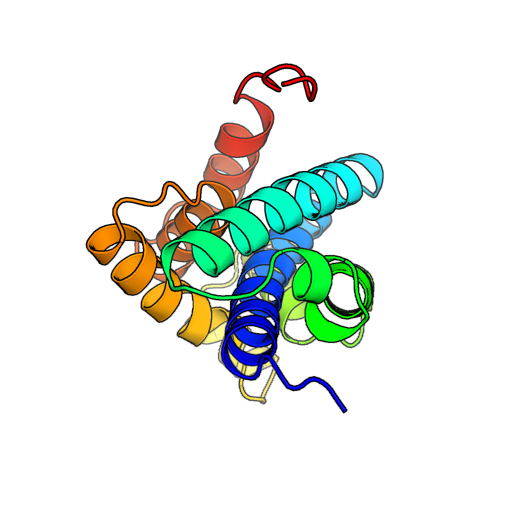.00 95.94 97 LEU A N 1
ATOM 681 C CA . LEU A 1 97 ? 12.049 -9.180 -5.213 1.00 95.94 97 LEU A CA 1
ATOM 682 C C . LEU A 1 97 ? 13.547 -9.516 -5.181 1.00 95.94 97 LEU A C 1
ATOM 684 O O . LEU A 1 97 ? 14.258 -9.071 -4.280 1.00 95.94 97 LEU A O 1
ATOM 688 N N . ALA A 1 98 ? 14.030 -10.268 -6.175 1.00 96.81 98 ALA A N 1
ATOM 689 C CA . ALA A 1 98 ? 15.443 -10.619 -6.287 1.00 96.81 98 ALA A CA 1
ATOM 690 C C . ALA A 1 98 ? 16.332 -9.380 -6.486 1.00 96.81 98 ALA A C 1
ATOM 692 O O . ALA A 1 98 ? 17.387 -9.282 -5.866 1.00 96.81 98 ALA A O 1
ATOM 693 N N . GLU A 1 99 ? 15.888 -8.415 -7.297 1.00 96.75 99 GLU A N 1
ATOM 694 C CA . GLU A 1 99 ? 16.617 -7.167 -7.556 1.00 96.75 99 GLU A CA 1
ATOM 695 C C . GLU A 1 99 ? 16.703 -6.263 -6.316 1.00 96.75 99 GLU A C 1
ATOM 697 O O . GLU A 1 99 ? 17.727 -5.624 -6.081 1.00 96.75 99 GLU A O 1
ATOM 702 N N . ILE A 1 100 ? 15.658 -6.231 -5.483 1.00 96.25 100 ILE A N 1
ATOM 703 C CA . ILE A 1 100 ? 15.689 -5.489 -4.214 1.00 96.25 100 ILE A CA 1
ATOM 704 C C . ILE A 1 100 ? 16.651 -6.134 -3.210 1.00 96.25 100 ILE A C 1
ATOM 706 O O . ILE A 1 100 ? 17.263 -5.421 -2.414 1.00 96.25 100 ILE A O 1
ATOM 710 N N . GLY A 1 101 ? 16.787 -7.465 -3.229 1.00 93.62 101 GLY A N 1
ATOM 711 C CA . GLY A 1 101 ? 17.735 -8.202 -2.385 1.00 93.62 101 GLY A CA 1
ATOM 712 C C . GLY A 1 101 ? 17.412 -8.176 -0.886 1.00 93.62 101 GLY A C 1
ATOM 713 O O . GLY A 1 101 ? 18.244 -8.549 -0.062 1.00 93.62 101 GLY A O 1
ATOM 714 N N . GLN A 1 102 ? 16.215 -7.719 -0.514 1.00 91.50 102 GLN A N 1
ATOM 715 C CA . GLN A 1 102 ? 15.736 -7.600 0.862 1.00 91.50 102 GLN A CA 1
ATOM 716 C C . GLN A 1 102 ? 14.253 -7.971 0.929 1.00 91.50 102 GLN A C 1
ATOM 718 O O . GLN A 1 102 ? 13.551 -7.954 -0.082 1.00 91.50 102 GLN A O 1
ATOM 723 N N . ALA A 1 103 ? 13.762 -8.275 2.132 1.00 91.38 103 ALA A N 1
ATOM 724 C CA . ALA A 1 103 ? 12.339 -8.506 2.343 1.00 91.38 103 ALA A CA 1
ATOM 725 C C . ALA A 1 103 ? 11.522 -7.261 1.951 1.00 91.38 103 ALA A C 1
ATOM 727 O O . ALA A 1 103 ? 11.828 -6.143 2.371 1.00 91.38 103 ALA A O 1
ATOM 728 N N . VAL A 1 104 ? 10.480 -7.478 1.147 1.00 96.25 104 VAL A N 1
ATOM 729 C CA . VAL A 1 104 ? 9.492 -6.464 0.770 1.00 96.25 104 VAL A CA 1
ATOM 730 C C . VAL A 1 104 ? 8.206 -6.790 1.510 1.00 96.25 104 VAL A C 1
ATOM 732 O O . VAL A 1 104 ? 7.431 -7.647 1.083 1.00 96.25 104 VAL A O 1
ATOM 735 N N . GLU A 1 105 ? 7.979 -6.132 2.645 1.00 96.81 105 GLU A N 1
ATOM 736 C CA . GLU A 1 105 ? 6.837 -6.437 3.510 1.00 96.81 105 GLU A CA 1
ATOM 737 C C . GLU A 1 105 ? 5.499 -6.220 2.794 1.00 96.81 105 GLU A C 1
ATOM 739 O O . GLU A 1 105 ? 4.554 -6.967 3.022 1.00 96.81 105 GLU A O 1
ATOM 744 N N . GLY A 1 106 ? 5.426 -5.249 1.881 1.00 96.62 106 GLY A N 1
ATOM 745 C CA . GLY A 1 106 ? 4.237 -4.936 1.089 1.00 96.62 106 GLY A CA 1
ATOM 746 C C . GLY A 1 106 ? 3.789 -6.080 0.185 1.00 96.62 106 GLY A C 1
ATOM 747 O O . GLY A 1 106 ? 2.591 -6.216 -0.057 1.00 96.62 106 GLY A O 1
ATOM 748 N N . TYR A 1 107 ? 4.717 -6.939 -0.257 1.00 96.81 107 TYR A N 1
ATOM 749 C CA . TYR A 1 107 ? 4.379 -8.134 -1.028 1.00 96.81 107 TYR A CA 1
ATOM 750 C C . TYR A 1 107 ? 3.564 -9.116 -0.180 1.00 96.81 107 TYR A C 1
ATOM 752 O O . TYR A 1 107 ? 2.454 -9.489 -0.559 1.00 96.81 107 TYR A O 1
ATOM 760 N N . ALA A 1 108 ? 4.072 -9.481 1.001 1.00 96.31 108 ALA A N 1
ATOM 761 C CA . ALA A 1 108 ? 3.381 -10.384 1.921 1.00 96.31 108 ALA A CA 1
ATOM 762 C C . ALA A 1 108 ? 2.112 -9.745 2.514 1.00 96.31 108 ALA A C 1
ATOM 764 O O . ALA A 1 108 ? 1.061 -10.384 2.578 1.00 96.31 108 ALA A O 1
ATOM 765 N N . ALA A 1 109 ? 2.187 -8.463 2.886 1.00 97.06 109 ALA A N 1
ATOM 766 C CA . ALA A 1 109 ? 1.077 -7.725 3.474 1.00 97.06 109 ALA A CA 1
ATOM 767 C C . ALA A 1 109 ? -0.133 -7.663 2.536 1.00 97.06 109 ALA A C 1
ATOM 769 O O . ALA A 1 109 ? -1.254 -7.812 3.006 1.00 97.06 109 ALA A O 1
ATOM 770 N N . ALA A 1 110 ? 0.062 -7.506 1.221 1.00 97.38 110 ALA A N 1
ATOM 771 C CA . ALA A 1 110 ? -1.049 -7.464 0.269 1.00 97.38 110 ALA A CA 1
ATOM 772 C C . ALA A 1 110 ? -1.920 -8.735 0.306 1.00 97.38 110 ALA A C 1
ATOM 774 O O . ALA A 1 110 ? -3.144 -8.629 0.259 1.00 97.38 110 ALA A O 1
ATOM 775 N N . GLY A 1 111 ? -1.310 -9.919 0.447 1.00 97.25 111 GLY A N 1
ATOM 776 C CA . GLY A 1 111 ? -2.041 -11.182 0.600 1.00 97.25 111 GLY A CA 1
ATOM 777 C C . GLY A 1 111 ? -2.814 -11.249 1.918 1.00 97.25 111 GLY A C 1
ATOM 778 O O . GLY A 1 111 ? -4.018 -11.492 1.923 1.00 97.25 111 GLY A O 1
ATOM 779 N N . ALA A 1 112 ? -2.144 -10.943 3.031 1.00 97.56 112 ALA A N 1
ATOM 780 C CA . ALA A 1 112 ? -2.771 -10.960 4.352 1.00 97.56 112 ALA A CA 1
ATOM 781 C C . ALA A 1 112 ? -3.927 -9.949 4.469 1.00 97.56 112 ALA A C 1
ATOM 783 O O . ALA A 1 112 ? -4.991 -10.275 4.991 1.00 97.56 112 ALA A O 1
ATOM 784 N N . ILE A 1 113 ? -3.746 -8.731 3.946 1.00 98.19 113 ILE A N 1
ATOM 785 C CA . ILE A 1 113 ? -4.775 -7.685 3.952 1.00 98.19 113 ILE A CA 1
ATOM 786 C C . ILE A 1 113 ? -5.989 -8.120 3.134 1.00 98.19 113 ILE A C 1
ATOM 788 O O . ILE A 1 113 ? -7.105 -7.914 3.597 1.00 98.19 113 ILE A O 1
ATOM 792 N N . HIS A 1 114 ? -5.793 -8.732 1.959 1.00 98.19 114 HIS A N 1
ATOM 793 C CA . HIS A 1 114 ? -6.894 -9.241 1.138 1.00 98.19 114 HIS A CA 1
ATOM 794 C C . HIS A 1 114 ? -7.759 -10.243 1.917 1.00 98.19 114 HIS A C 1
ATOM 796 O O . HIS A 1 114 ? -8.977 -10.084 2.001 1.00 98.19 114 HIS A O 1
ATOM 802 N N . GLU A 1 115 ? -7.132 -11.228 2.566 1.00 98.00 115 GLU A N 1
ATOM 803 C CA . GLU A 1 115 ? -7.852 -12.225 3.364 1.00 98.00 115 GLU A CA 1
ATOM 804 C C . GLU A 1 115 ? -8.583 -11.610 4.562 1.00 98.00 115 GLU A C 1
ATOM 806 O O . GLU A 1 115 ? -9.747 -11.926 4.817 1.00 98.00 115 GLU A O 1
ATOM 811 N N . VAL A 1 116 ? -7.910 -10.732 5.309 1.00 98.00 116 VAL A N 1
ATOM 812 C CA . VAL A 1 116 ? -8.485 -10.098 6.502 1.00 98.00 116 VAL A CA 1
ATOM 813 C C . VAL A 1 116 ? -9.638 -9.170 6.122 1.00 98.00 116 VAL A C 1
ATOM 815 O O . VAL A 1 116 ? -10.691 -9.217 6.756 1.00 98.00 116 VAL A O 1
ATOM 818 N N . ALA A 1 117 ? -9.483 -8.374 5.063 1.00 98.06 117 ALA A N 1
ATOM 819 C CA . ALA A 1 117 ? -10.527 -7.486 4.565 1.00 98.06 117 ALA A CA 1
ATOM 820 C C . ALA A 1 117 ? -11.760 -8.271 4.093 1.00 98.06 117 ALA A C 1
ATOM 822 O O . ALA A 1 117 ? -12.883 -7.900 4.435 1.00 98.06 117 ALA A O 1
ATOM 823 N N . ALA A 1 118 ? -11.558 -9.394 3.393 1.00 97.75 118 ALA A N 1
ATOM 824 C CA . ALA A 1 118 ? -12.644 -10.278 2.975 1.00 97.75 118 ALA A CA 1
ATOM 825 C C . ALA A 1 118 ? -13.407 -10.862 4.176 1.00 97.75 118 ALA A C 1
ATOM 827 O O . ALA A 1 118 ? -14.636 -10.824 4.198 1.00 97.75 118 ALA A O 1
ATOM 828 N N . ARG A 1 119 ? -12.697 -11.339 5.209 1.00 97.88 119 ARG A N 1
ATOM 829 C CA . ARG A 1 119 ? -13.320 -11.860 6.443 1.00 97.88 119 ARG A CA 1
ATOM 830 C C . ARG A 1 119 ? -14.075 -10.782 7.221 1.00 97.88 119 ARG A C 1
ATOM 832 O O . ARG A 1 119 ? -15.113 -11.077 7.804 1.00 97.88 119 ARG A O 1
ATOM 839 N N . ALA A 1 120 ? -13.565 -9.553 7.223 1.00 97.38 120 ALA A N 1
ATOM 840 C CA . ALA A 1 120 ? -14.188 -8.413 7.892 1.00 97.38 120 ALA A CA 1
ATOM 841 C C . ALA A 1 120 ? -15.314 -7.753 7.070 1.00 97.38 120 ALA A C 1
ATOM 843 O O . ALA A 1 120 ? -15.974 -6.846 7.570 1.00 97.38 120 ALA A O 1
ATOM 844 N N . GLY A 1 121 ? -15.531 -8.163 5.812 1.00 97.12 121 GLY A N 1
ATOM 845 C CA . GLY A 1 121 ? -16.506 -7.529 4.918 1.00 97.12 121 GLY A CA 1
ATOM 846 C C . GLY A 1 121 ? -16.155 -6.081 4.553 1.00 97.12 121 GLY A C 1
ATOM 847 O O . GLY A 1 121 ? -17.047 -5.276 4.292 1.00 97.12 121 GLY A O 1
ATOM 848 N N . VAL A 1 122 ? -14.865 -5.727 4.558 1.00 97.88 122 VAL A N 1
ATOM 849 C CA . VAL A 1 122 ? -14.384 -4.366 4.293 1.00 97.88 122 VAL A CA 1
ATOM 850 C C . VAL A 1 122 ? -13.843 -4.263 2.874 1.00 97.88 122 VAL A C 1
ATOM 852 O O . VAL A 1 122 ? -12.890 -4.942 2.507 1.00 97.88 122 VAL A O 1
ATOM 855 N N . GLU A 1 123 ? -14.390 -3.348 2.076 1.00 95.06 123 GLU A N 1
ATOM 856 C CA . GLU A 1 123 ? -13.801 -3.039 0.773 1.00 95.06 123 GLU A CA 1
ATOM 857 C C . GLU A 1 123 ? -12.440 -2.353 0.946 1.00 95.06 123 GLU A C 1
ATOM 859 O O . GLU A 1 123 ? -12.329 -1.356 1.661 1.00 95.06 123 GLU A O 1
ATOM 864 N N . MET A 1 124 ? -11.418 -2.823 0.231 1.00 96.25 124 MET A N 1
ATOM 865 C CA . MET A 1 124 ? -10.081 -2.212 0.210 1.00 96.25 124 MET A CA 1
ATOM 866 C C . MET A 1 124 ? -9.576 -2.045 -1.231 1.00 96.25 124 MET A C 1
ATOM 868 O O . MET A 1 124 ? -8.672 -2.763 -1.642 1.00 96.25 124 MET A O 1
ATOM 872 N N . PRO A 1 125 ? -10.177 -1.165 -2.055 1.00 94.62 125 PRO A N 1
ATOM 873 C CA . PRO A 1 125 ? -9.863 -1.057 -3.483 1.00 94.62 125 PRO A CA 1
ATOM 874 C C . PRO A 1 125 ? -8.381 -0.951 -3.869 1.00 94.62 125 PRO A C 1
ATOM 876 O O . PRO A 1 125 ? -7.972 -1.535 -4.873 1.00 94.62 125 PRO A O 1
ATOM 879 N N . LEU A 1 126 ? -7.586 -0.177 -3.132 1.00 95.19 126 LEU A N 1
ATOM 880 C CA . LEU A 1 126 ? -6.163 0.016 -3.398 1.00 95.19 126 LEU A CA 1
ATOM 881 C C . LEU A 1 126 ? -5.355 -1.209 -2.977 1.00 95.19 126 LEU A C 1
ATOM 883 O O . LEU A 1 126 ? -4.500 -1.659 -3.740 1.00 95.19 126 LEU A O 1
ATOM 887 N N . CYS A 1 127 ? -5.640 -1.775 -1.803 1.00 96.62 127 CYS A N 1
ATOM 888 C CA . CYS A 1 127 ? -4.973 -3.002 -1.363 1.00 96.62 127 CYS A CA 1
ATOM 889 C C . CYS A 1 127 ? -5.369 -4.208 -2.226 1.00 96.62 127 CYS A C 1
ATOM 891 O O . CYS A 1 127 ? -4.512 -5.022 -2.556 1.00 96.62 127 CYS A O 1
ATOM 893 N N . GLU A 1 128 ? -6.626 -4.282 -2.660 1.00 95.69 128 GLU A N 1
ATOM 894 C CA . GLU A 1 128 ? -7.134 -5.282 -3.602 1.00 95.69 128 GLU A CA 1
ATOM 895 C C . GLU A 1 128 ? -6.406 -5.182 -4.939 1.00 95.69 128 GLU A C 1
ATOM 897 O O . GLU A 1 128 ? -5.976 -6.182 -5.503 1.00 95.69 128 GLU A O 1
ATOM 902 N N . MET A 1 129 ? -6.208 -3.965 -5.446 1.00 94.06 129 MET A N 1
ATOM 903 C CA . MET A 1 129 ? -5.430 -3.751 -6.661 1.00 94.06 129 MET A CA 1
ATOM 904 C C . MET A 1 129 ? -4.000 -4.277 -6.500 1.00 94.06 129 MET A C 1
ATOM 906 O O . MET A 1 129 ? -3.534 -5.030 -7.357 1.00 94.06 129 MET A O 1
ATOM 910 N N . ALA A 1 130 ? -3.331 -3.939 -5.392 1.00 95.12 130 ALA A N 1
ATOM 911 C CA . ALA A 1 130 ? -1.995 -4.452 -5.105 1.00 95.12 130 ALA A CA 1
ATOM 912 C C . ALA A 1 130 ? -1.994 -5.989 -5.051 1.00 95.12 130 ALA A C 1
ATOM 914 O O . ALA A 1 130 ? -1.168 -6.621 -5.702 1.00 95.12 130 ALA A O 1
ATOM 915 N N . TYR A 1 131 ? -2.963 -6.602 -4.367 1.00 96.81 131 TYR A N 1
ATOM 916 C CA . TYR A 1 131 ? -3.123 -8.054 -4.330 1.00 96.81 131 TYR A CA 1
ATOM 917 C C . TYR A 1 131 ? -3.268 -8.657 -5.736 1.00 96.81 131 TYR A C 1
ATOM 919 O O . TYR A 1 131 ? -2.532 -9.573 -6.094 1.00 96.81 131 TYR A O 1
ATOM 927 N N . ARG A 1 132 ? -4.147 -8.109 -6.579 1.00 95.25 132 ARG A N 1
ATOM 928 C CA . ARG A 1 132 ? -4.385 -8.623 -7.937 1.00 95.25 132 ARG A CA 1
ATOM 929 C C . ARG A 1 132 ? -3.167 -8.485 -8.849 1.00 95.25 132 ARG A C 1
ATOM 931 O O . ARG A 1 132 ? -2.895 -9.389 -9.635 1.00 95.25 132 ARG A O 1
ATOM 938 N N . VAL A 1 133 ? -2.409 -7.395 -8.742 1.00 93.50 133 VAL A N 1
ATOM 939 C CA . VAL A 1 133 ? -1.147 -7.237 -9.487 1.00 93.50 133 VAL A CA 1
ATOM 940 C C . VAL A 1 133 ? -0.127 -8.292 -9.054 1.00 93.50 133 VAL A C 1
ATOM 942 O O . VAL A 1 133 ? 0.517 -8.914 -9.897 1.00 93.50 133 VAL A O 1
ATOM 945 N N . LEU A 1 134 ? 0.005 -8.515 -7.746 1.00 94.62 134 LEU A N 1
ATOM 946 C CA . LEU A 1 134 ? 1.049 -9.370 -7.182 1.00 94.62 134 LEU A CA 1
ATOM 947 C C . LEU A 1 134 ? 0.742 -10.868 -7.280 1.00 94.62 134 LEU A C 1
ATOM 949 O O . LEU A 1 134 ? 1.649 -11.653 -7.545 1.00 94.62 134 LEU A O 1
ATOM 953 N N . TYR A 1 135 ? -0.518 -11.254 -7.084 1.00 95.12 135 TYR A N 1
ATOM 954 C CA . TYR A 1 135 ? -0.937 -12.651 -6.928 1.00 95.12 135 TYR A CA 1
ATOM 955 C C . TYR A 1 135 ? -1.852 -13.154 -8.048 1.00 95.12 135 TYR A C 1
ATOM 957 O O . TYR A 1 135 ? -1.965 -14.361 -8.233 1.00 95.12 135 TYR A O 1
ATOM 965 N N . GLN A 1 136 ? -2.491 -12.261 -8.812 1.00 94.31 136 GLN A N 1
ATOM 966 C CA . GLN A 1 136 ? -3.353 -12.630 -9.949 1.00 94.31 136 GLN A CA 1
ATOM 967 C C . GLN A 1 136 ? -2.789 -12.177 -11.302 1.00 94.31 136 GLN A C 1
ATOM 969 O O . GLN A 1 136 ? -3.468 -12.291 -12.320 1.00 94.31 136 GLN A O 1
ATOM 974 N N . HIS A 1 137 ? -1.556 -11.663 -11.323 1.00 89.81 137 HIS A N 1
ATOM 975 C CA . HIS A 1 137 ? -0.862 -11.217 -12.534 1.00 89.81 137 HIS A CA 1
ATOM 976 C C . HIS A 1 137 ? -1.623 -10.154 -13.344 1.00 89.81 137 HIS A C 1
ATOM 978 O O . HIS A 1 137 ? -1.445 -10.050 -14.559 1.00 89.81 137 HIS A O 1
ATOM 984 N N . LEU A 1 138 ? -2.454 -9.341 -12.680 1.00 90.62 138 LEU A N 1
ATOM 985 C CA . LEU A 1 138 ? -3.106 -8.207 -13.328 1.00 90.62 138 LEU A CA 1
ATOM 986 C C . LEU A 1 138 ? -2.031 -7.218 -13.822 1.00 90.62 138 LEU A C 1
ATOM 988 O O . LEU A 1 138 ? -1.200 -6.785 -13.018 1.00 90.62 138 LEU A O 1
ATOM 992 N N . PRO A 1 139 ? -2.033 -6.806 -15.103 1.00 89.56 139 PRO A N 1
ATOM 993 C CA . PRO A 1 139 ? -1.053 -5.849 -15.598 1.00 89.56 139 PRO A CA 1
ATOM 994 C C . PRO A 1 139 ? -1.119 -4.518 -14.837 1.00 89.56 139 PRO A C 1
ATOM 996 O O . PRO A 1 139 ? -2.181 -3.902 -14.734 1.00 89.56 139 PRO A O 1
ATOM 999 N N . ALA A 1 140 ? 0.031 -4.021 -14.369 1.00 87.62 140 ALA A N 1
ATOM 1000 C CA . ALA A 1 140 ? 0.149 -2.780 -13.592 1.00 87.62 140 ALA A CA 1
ATOM 1001 C C . ALA A 1 140 ? -0.593 -1.586 -14.223 1.00 87.62 140 ALA A C 1
ATOM 1003 O O . ALA A 1 140 ? -1.295 -0.834 -13.546 1.00 87.62 140 ALA A O 1
ATOM 1004 N N . LYS A 1 141 ? -0.478 -1.436 -15.548 1.00 85.44 141 LYS A N 1
ATOM 1005 C CA . LYS A 1 141 ? -1.130 -0.361 -16.307 1.00 85.44 141 LYS A CA 1
ATOM 1006 C C . LYS A 1 141 ? -2.656 -0.435 -16.244 1.00 85.44 141 LYS A C 1
ATOM 1008 O O . LYS A 1 141 ? -3.315 0.596 -16.137 1.00 85.44 141 LYS A O 1
ATOM 1013 N N . GLU A 1 142 ? -3.215 -1.639 -16.314 1.00 87.12 142 GLU A N 1
ATOM 1014 C CA . GLU A 1 142 ? -4.658 -1.864 -16.201 1.00 87.12 142 GLU A CA 1
ATOM 1015 C C . GLU A 1 142 ? -5.137 -1.599 -14.770 1.00 87.12 142 GLU A C 1
ATOM 1017 O O . GLU A 1 142 ? -6.126 -0.896 -14.557 1.00 87.12 142 GLU A O 1
ATOM 1022 N N . ALA A 1 143 ? -4.368 -2.078 -13.795 1.00 85.69 143 ALA A N 1
ATOM 1023 C CA . ALA A 1 143 ? -4.635 -1.935 -12.374 1.00 85.69 143 ALA A CA 1
ATOM 1024 C C . ALA A 1 143 ? -4.740 -0.457 -11.944 1.00 85.69 143 ALA A C 1
ATOM 1026 O O . ALA A 1 143 ? -5.735 -0.040 -11.343 1.00 85.69 143 ALA A O 1
ATOM 1027 N N . VAL A 1 144 ? -3.760 0.371 -12.329 1.00 81.00 144 VAL A N 1
ATOM 1028 C CA . VAL A 1 144 ? -3.774 1.812 -12.028 1.00 81.00 144 VAL A CA 1
ATOM 1029 C C . VAL A 1 144 ? -4.864 2.542 -12.818 1.00 81.00 144 VAL A C 1
ATOM 1031 O O . VAL A 1 144 ? -5.554 3.396 -12.258 1.00 81.00 144 VAL A O 1
ATOM 1034 N N . ARG A 1 145 ? -5.110 2.174 -14.084 1.00 79.56 145 ARG A N 1
ATOM 1035 C CA . ARG A 1 145 ? -6.198 2.769 -14.880 1.00 79.56 145 ARG A CA 1
ATOM 1036 C C . ARG A 1 145 ? -7.564 2.549 -14.226 1.00 79.56 145 ARG A C 1
ATOM 1038 O O . ARG A 1 145 ? -8.337 3.499 -14.134 1.00 79.56 145 ARG A O 1
ATOM 1045 N N . SER A 1 146 ? -7.827 1.344 -13.719 1.00 78.88 146 SER A N 1
ATOM 1046 C CA . SER A 1 146 ? -9.073 1.021 -13.011 1.00 78.88 146 SER A CA 1
ATOM 1047 C C . SER A 1 146 ? -9.266 1.846 -11.732 1.00 78.88 146 SER A C 1
ATOM 1049 O O . SER A 1 146 ? -10.403 2.130 -11.347 1.00 78.88 146 SER A O 1
ATOM 1051 N N . LEU A 1 147 ? -8.181 2.225 -11.051 1.00 74.62 147 LEU A N 1
ATOM 1052 C CA . LEU A 1 147 ? -8.238 3.046 -9.839 1.00 74.62 147 LEU A CA 1
ATOM 1053 C C . LEU A 1 147 ? -8.550 4.511 -10.131 1.00 74.62 147 LEU A C 1
ATOM 1055 O O . LEU A 1 147 ? -9.279 5.133 -9.352 1.00 74.62 147 LEU A O 1
ATOM 1059 N N . MET A 1 148 ? -8.006 5.037 -11.230 1.00 69.44 148 MET A N 1
ATOM 1060 C CA . MET A 1 148 ? -8.213 6.420 -11.667 1.00 69.44 148 MET A CA 1
ATOM 1061 C C . MET A 1 148 ? -9.567 6.624 -12.346 1.00 69.44 148 MET A C 1
ATOM 1063 O O . MET A 1 148 ? -10.112 7.720 -12.297 1.00 69.44 148 MET A O 1
ATOM 1067 N N . SER A 1 149 ? -10.141 5.574 -12.942 1.00 71.44 149 SER A N 1
ATOM 1068 C CA . SER A 1 149 ? -11.483 5.625 -13.529 1.00 71.44 149 SER A CA 1
ATOM 1069 C C . SER A 1 149 ? -12.611 5.463 -12.508 1.00 71.44 149 SER A C 1
ATOM 1071 O O . SER A 1 149 ? -13.770 5.678 -12.858 1.00 71.44 149 SER A O 1
ATOM 1073 N N . ARG A 1 150 ? -12.320 5.060 -11.260 1.00 67.75 150 ARG A N 1
ATOM 1074 C CA . ARG A 1 150 ? -13.350 5.033 -10.211 1.00 67.75 150 ARG A CA 1
ATOM 1075 C C . ARG A 1 150 ? -13.742 6.474 -9.874 1.00 67.75 150 ARG A C 1
ATOM 1077 O O . ARG A 1 150 ? -12.851 7.262 -9.553 1.00 67.75 150 ARG A O 1
ATOM 1084 N N . PRO A 1 151 ? -15.043 6.817 -9.897 1.00 54.88 151 PRO A N 1
ATOM 1085 C CA . PRO A 1 151 ? -15.482 8.143 -9.502 1.00 54.88 151 PRO A CA 1
ATOM 1086 C C . PRO A 1 151 ? -15.019 8.411 -8.071 1.00 54.88 151 PRO A C 1
ATOM 1088 O O . PRO A 1 151 ? -15.214 7.583 -7.176 1.00 54.88 151 PRO A O 1
ATOM 1091 N N . ILE A 1 152 ? -14.393 9.570 -7.869 1.00 52.59 152 ILE A N 1
ATOM 1092 C CA . ILE A 1 152 ? -14.169 10.117 -6.536 1.00 52.59 152 ILE A CA 1
ATOM 1093 C C . ILE A 1 152 ? -15.571 10.362 -5.972 1.00 52.59 152 ILE A C 1
ATOM 1095 O O . ILE A 1 152 ? -16.234 11.324 -6.352 1.00 52.59 152 ILE A O 1
ATOM 1099 N N . LYS A 1 153 ? -16.075 9.450 -5.131 1.00 49.56 153 LYS A N 1
ATOM 1100 C CA . LYS A 1 153 ? -17.243 9.765 -4.302 1.00 49.56 153 LYS A CA 1
ATOM 1101 C C . LYS A 1 153 ? -16.849 10.957 -3.434 1.00 49.56 153 LYS A C 1
ATOM 1103 O O . LYS A 1 153 ? -15.731 10.971 -2.914 1.00 49.56 153 LYS A O 1
ATOM 1108 N N . ALA A 1 154 ? -17.734 11.950 -3.356 1.00 39.34 154 ALA A N 1
ATOM 1109 C CA . ALA A 1 154 ? -17.497 13.184 -2.621 1.00 39.34 154 ALA A CA 1
ATOM 1110 C C . ALA A 1 154 ? -16.917 12.873 -1.237 1.00 39.34 154 ALA A C 1
ATOM 1112 O O . ALA A 1 154 ? -17.374 11.959 -0.554 1.00 39.34 154 ALA A O 1
ATOM 1113 N N . GLU A 1 155 ? -15.888 13.613 -0.835 1.00 40.72 155 GLU A N 1
ATOM 1114 C CA . GLU A 1 155 ? -15.202 13.400 0.442 1.00 40.72 155 GLU A CA 1
ATOM 1115 C C . GLU A 1 155 ? -15.999 13.903 1.657 1.00 40.72 155 GLU A C 1
ATOM 1117 O O . GLU A 1 155 ? -15.419 14.114 2.717 1.00 40.72 155 GLU A O 1
ATOM 1122 N N . ALA A 1 156 ? -17.311 14.073 1.513 1.00 39.03 156 ALA A N 1
ATOM 1123 C CA . ALA A 1 156 ? -18.205 14.578 2.537 1.00 39.03 156 ALA A CA 1
ATOM 1124 C C . ALA A 1 156 ? -19.374 13.606 2.725 1.00 39.03 156 ALA A C 1
ATOM 1126 O O . ALA A 1 156 ? -20.338 13.647 1.964 1.00 39.03 156 ALA A O 1
ATOM 1127 N N . GLU A 1 157 ? -19.212 12.709 3.697 1.00 32.84 157 GLU A N 1
ATOM 1128 C CA . GLU A 1 157 ? -20.179 12.382 4.761 1.00 32.84 157 GLU A CA 1
ATOM 1129 C C . GLU A 1 157 ? -19.485 11.540 5.842 1.00 32.84 157 GLU A C 1
ATOM 1131 O O . GLU A 1 157 ? -18.806 10.543 5.493 1.00 32.84 157 GLU A O 1
#

Secondary structure (DSSP, 8-state):
--S-HHHHHHHHHHHHHHHHHHHHHHHT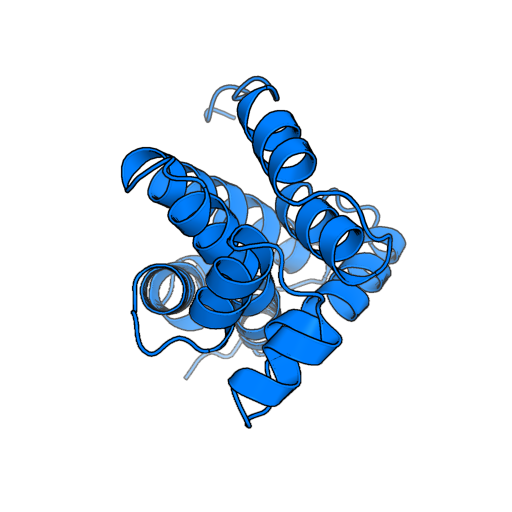T-HHHHHHHHHHHHHHHHHHHHHHHT--HHHHHSIIIIIHHHHHHH-SS-HHHHHHHHHHTT--HHHHHHHH-S--HHHHHHHHHHHHHHHHT---HHHHHHHHHHHS---HHHHHHHHHSS----S--

Radius of gyration: 14.44 Å; chains: 1; bounding box: 38×27×40 Å

Foldseek 3Di:
DDPQPLLLVLQQLLLLLLLLLLLLCVLLPVDDVLLVVSLVLSLVLSLQLQVLVPGDSVSLVDCSHSVVSVCLNPDPLNLSSQLSNVLNVVDASVRSCVVSVDDRSSLVSLVVCVVSCVVSVHDRLSSVLSNCVNPVVDRSVVSSVVVVPPDPDDPDD